Protein AF-A0A7S1Q8U5-F1 (afdb_monomer_lite)

Organism: Neobodo designis (NCBI:txid312471)

Foldseek 3Di:
DDPPDDDDDDFDDPPDPPGDDDDPVVPVVDDDDDDDFPQDLVVLLVLLLVLADPVCNPPNSSVVSVVLNVCQQVVLVPDPLVVQVPDVPRDPVSGRGDHSVNSNVVRVVNNVVD

Radius of gyration: 18.55 Å; chains: 1; bounding box: 48×34×46 Å

pLDDT: mean 82.36, std 16.18, range [46.0, 97.06]

Secondary structure (DSSP, 8-state):
--TT-------PPTT-TTPPPPPHHHHTTS---PPPPB--HHHHHHHHHHHS-TTTIIIIIHHHHHHHHHHHHHHHHTSHHHHHTTSTT--GGG---B-HHHHHHHHHHHHH--

Sequence (114 aa):
AAATFRFMATMNPGGDFGKRELSPALRNRFTELYVRSLTELGEVRQIVEARLAPSLREPVGDAMARALLYIAEAGAVGSSAAAAAKVPGAPKEAQFHVSVRDVVAWVAFMNAVE

InterPro domains:
  IPR027417 P-loop containing nucleoside triphosphate hydrolase [G3DSA:3.40.50.300] (1-47)
  IPR027417 P-loop containing nucleoside triphosphate hydrolase [SSF52540] (4-109)

Structure (mmCIF, N/CA/C/O backbone):
data_AF-A0A7S1Q8U5-F1
#
_entry.id   AF-A0A7S1Q8U5-F1
#
loop_
_atom_site.group_PDB
_atom_site.id
_atom_site.type_symbol
_atom_site.label_atom_id
_atom_site.label_alt_id
_atom_site.label_comp_id
_atom_site.label_asym_id
_atom_site.label_entity_id
_atom_site.label_seq_id
_atom_site.pdbx_PDB_ins_code
_atom_site.Cartn_x
_atom_site.Cartn_y
_atom_site.Cartn_z
_atom_site.occupancy
_atom_site.B_iso_or_equiv
_atom_site.auth_seq_id
_atom_site.auth_comp_id
_atom_site.auth_asym_id
_atom_site.auth_atom_id
_atom_site.pdbx_PDB_model_num
ATOM 1 N N . ALA A 1 1 ? -33.743 -12.427 7.473 1.00 74.00 1 ALA A N 1
ATOM 2 C CA . ALA A 1 1 ? -32.314 -12.045 7.474 1.00 74.00 1 ALA A CA 1
ATOM 3 C C . ALA A 1 1 ? -31.495 -13.229 6.975 1.00 74.00 1 ALA A C 1
ATOM 5 O O . ALA A 1 1 ? -31.808 -14.347 7.364 1.00 74.00 1 ALA A O 1
ATOM 6 N N . ALA A 1 2 ? -30.509 -13.016 6.099 1.00 90.94 2 ALA A N 1
ATOM 7 C CA . ALA A 1 2 ? -29.643 -14.094 5.617 1.00 90.94 2 ALA A CA 1
ATOM 8 C C . ALA A 1 2 ? -28.501 -14.334 6.617 1.00 90.94 2 ALA A C 1
ATOM 10 O O . ALA A 1 2 ? -27.777 -13.398 6.947 1.00 90.94 2 ALA A O 1
ATOM 11 N N . ALA A 1 3 ? -28.335 -15.573 7.088 1.00 91.50 3 ALA A N 1
ATOM 12 C CA . ALA A 1 3 ? -27.354 -15.925 8.125 1.00 91.50 3 ALA A CA 1
ATOM 13 C C . ALA A 1 3 ? -25.889 -15.664 7.716 1.00 91.50 3 ALA A C 1
ATOM 15 O O . ALA A 1 3 ? -25.016 -15.522 8.567 1.00 91.50 3 ALA A O 1
ATOM 16 N N . THR A 1 4 ? -25.620 -15.577 6.414 1.00 95.31 4 THR A N 1
ATOM 17 C CA . THR A 1 4 ? -24.288 -15.362 5.835 1.00 95.31 4 THR A CA 1
ATOM 18 C C . THR A 1 4 ? -24.033 -13.919 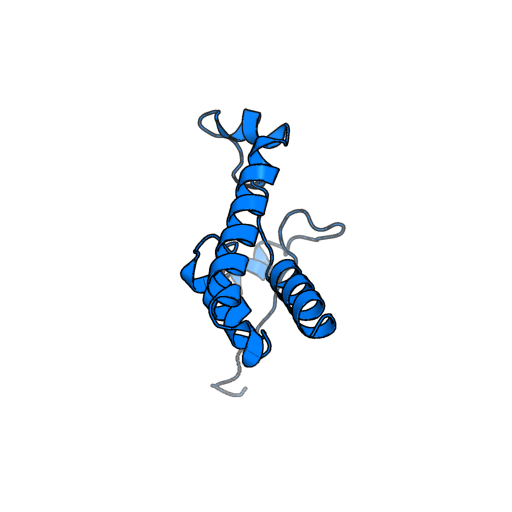5.408 1.00 95.31 4 THR A C 1
ATOM 20 O O . THR A 1 4 ? -22.936 -13.609 4.947 1.00 95.31 4 THR A O 1
ATOM 23 N N . PHE A 1 5 ? -25.011 -13.018 5.552 1.00 94.88 5 PHE A N 1
ATOM 24 C CA . PHE A 1 5 ? -24.817 -11.624 5.172 1.00 94.88 5 PHE A CA 1
ATOM 25 C C . PHE A 1 5 ? -23.811 -10.946 6.107 1.00 94.88 5 PHE A C 1
ATOM 27 O O . PHE A 1 5 ? -23.965 -10.956 7.331 1.00 94.88 5 PHE A O 1
ATOM 34 N N . ARG A 1 6 ? -22.789 -10.322 5.518 1.00 92.75 6 ARG A N 1
ATOM 35 C CA . ARG A 1 6 ? -21.799 -9.498 6.214 1.00 92.75 6 ARG A CA 1
ATOM 36 C C . ARG A 1 6 ? -21.723 -8.144 5.522 1.00 92.75 6 ARG A C 1
ATOM 38 O O . ARG A 1 6 ? -21.612 -8.080 4.302 1.00 92.75 6 ARG A O 1
ATOM 45 N N . PHE A 1 7 ? -21.779 -7.076 6.309 1.00 92.31 7 PHE A N 1
ATOM 46 C CA . PHE A 1 7 ? -21.581 -5.716 5.824 1.00 92.31 7 PHE A CA 1
ATOM 47 C C . PHE A 1 7 ? -20.119 -5.313 6.038 1.00 92.31 7 PHE A C 1
ATOM 49 O O . PHE A 1 7 ? -19.579 -5.506 7.126 1.00 92.31 7 PHE A O 1
ATOM 56 N N . MET A 1 8 ? -19.490 -4.773 4.997 1.00 93.75 8 MET A N 1
ATOM 57 C CA . MET A 1 8 ? -18.111 -4.287 5.018 1.00 93.75 8 MET A CA 1
ATOM 58 C C . MET A 1 8 ? -18.102 -2.809 4.636 1.00 93.75 8 MET A C 1
ATOM 60 O O . MET A 1 8 ? -18.870 -2.386 3.773 1.00 93.75 8 MET A O 1
ATOM 64 N N . ALA A 1 9 ? -17.229 -2.037 5.270 1.00 91.38 9 ALA A N 1
ATOM 65 C CA . ALA A 1 9 ? -17.032 -0.623 4.987 1.00 91.38 9 ALA A CA 1
ATOM 66 C C . ALA A 1 9 ? -15.549 -0.273 5.143 1.00 91.38 9 ALA A C 1
ATOM 68 O O . ALA A 1 9 ? -14.832 -0.927 5.900 1.00 91.38 9 ALA A O 1
ATOM 69 N N . THR A 1 10 ? -15.098 0.763 4.441 1.00 90.62 10 THR A N 1
ATOM 70 C CA . THR A 1 10 ? -13.741 1.306 4.564 1.00 90.62 10 THR A CA 1
ATOM 71 C C . THR A 1 10 ? -13.809 2.747 5.047 1.00 90.62 10 THR A C 1
ATOM 73 O O . THR A 1 10 ? -14.760 3.467 4.746 1.00 90.62 10 THR A O 1
ATOM 76 N N . MET A 1 11 ? -12.788 3.182 5.778 1.00 86.94 11 MET A N 1
ATOM 77 C CA . MET A 1 11 ? -12.602 4.580 6.162 1.00 86.94 11 MET A CA 1
ATOM 78 C C . MET A 1 11 ? -11.413 5.141 5.392 1.00 86.94 11 MET A C 1
ATOM 80 O O . MET A 1 11 ? -10.441 4.421 5.158 1.00 86.94 11 MET A O 1
ATOM 84 N N . ASN A 1 12 ? -11.466 6.423 5.030 1.00 83.81 12 ASN A N 1
ATOM 85 C CA . ASN A 1 12 ? -10.283 7.093 4.501 1.00 83.81 12 ASN A CA 1
ATOM 86 C C . ASN A 1 12 ? -9.154 7.032 5.551 1.00 83.81 12 ASN A C 1
ATOM 88 O O . ASN A 1 12 ? -9.434 7.091 6.757 1.00 83.81 12 ASN A O 1
ATOM 92 N N . PRO A 1 13 ? -7.887 6.894 5.130 1.00 77.00 13 PRO A N 1
ATOM 93 C CA . PRO A 1 13 ? -6.756 6.888 6.050 1.00 77.00 13 PRO A CA 1
ATOM 94 C C . PRO A 1 13 ? -6.665 8.212 6.830 1.00 77.00 13 PRO A C 1
ATOM 96 O O . PRO A 1 13 ? -7.186 9.245 6.407 1.00 77.00 13 PRO A O 1
ATOM 99 N N . GLY A 1 14 ? -6.045 8.175 8.013 1.00 69.25 14 GLY A N 1
ATOM 100 C CA . GLY A 1 14 ? -5.825 9.381 8.821 1.00 69.25 14 GLY A CA 1
ATOM 101 C C . GLY A 1 14 ? -5.008 10.427 8.055 1.00 69.25 14 GLY A C 1
ATOM 102 O O . GLY A 1 14 ? -4.055 10.072 7.371 1.00 69.25 14 GLY A O 1
ATOM 103 N N . GLY A 1 15 ? -5.403 11.700 8.147 1.00 68.50 15 GLY A N 1
ATOM 104 C CA . GLY A 1 15 ? -4.746 12.814 7.447 1.00 68.50 15 GLY A CA 1
ATOM 105 C C . GLY A 1 15 ? -5.344 13.183 6.083 1.00 68.50 15 GLY A C 1
ATOM 106 O O . GLY A 1 15 ? -4.953 14.202 5.520 1.00 68.50 15 GLY A O 1
ATOM 107 N N . ASP A 1 16 ? -6.310 12.415 5.566 1.00 71.69 16 ASP A N 1
ATOM 108 C CA . ASP A 1 16 ? -7.024 12.760 4.331 1.00 71.69 16 ASP A CA 1
ATOM 109 C C . ASP A 1 16 ? -7.995 13.938 4.548 1.00 71.69 16 ASP A C 1
ATOM 111 O O . ASP A 1 16 ? -8.739 13.988 5.539 1.00 71.69 16 ASP A O 1
ATOM 115 N N . PHE A 1 17 ? -7.991 14.911 3.633 1.00 72.50 17 PHE A N 1
ATOM 116 C CA . PHE A 1 17 ? -8.784 16.131 3.783 1.00 72.50 17 PHE A CA 1
ATOM 117 C C . PHE A 1 17 ? -10.282 15.806 3.742 1.00 72.50 17 PHE A C 1
ATOM 119 O O . PHE A 1 17 ? -10.776 15.146 2.832 1.00 72.50 17 PHE A O 1
ATOM 126 N N . GLY A 1 18 ? -11.029 16.293 4.735 1.00 77.81 18 GLY A N 1
ATOM 127 C CA . GLY A 1 18 ? -12.470 16.051 4.827 1.00 77.81 18 GLY A CA 1
ATOM 128 C C . GLY A 1 18 ? -12.854 14.711 5.460 1.00 77.81 18 GLY A C 1
ATOM 129 O O . GLY A 1 18 ? -14.048 14.402 5.520 1.00 77.81 18 GLY A O 1
ATOM 130 N N . LYS A 1 19 ? -11.894 13.940 5.994 1.00 82.25 19 LYS A N 1
ATOM 131 C CA . LYS A 1 19 ? -12.214 12.748 6.784 1.00 82.25 19 LYS A CA 1
ATOM 132 C C . LYS A 1 19 ? -13.043 13.137 8.011 1.00 82.25 19 LYS A C 1
ATOM 134 O O . LYS A 1 19 ? -12.617 13.921 8.857 1.00 82.25 19 LYS A O 1
ATOM 139 N N . ARG A 1 20 ? -14.230 12.541 8.128 1.00 83.62 20 ARG A N 1
ATOM 140 C CA . ARG A 1 20 ? -15.045 12.585 9.344 1.00 83.62 20 ARG A CA 1
ATOM 141 C C . ARG A 1 20 ? -14.908 11.258 10.061 1.00 83.62 20 ARG A C 1
ATOM 143 O O . ARG A 1 20 ? -15.239 10.215 9.501 1.00 83.62 20 ARG A O 1
ATOM 150 N N . GLU A 1 21 ? -14.423 11.305 11.294 1.00 85.06 21 GLU A N 1
ATOM 151 C CA . GLU A 1 21 ? -14.356 10.108 12.120 1.00 85.06 21 GLU A CA 1
ATOM 152 C C . GLU A 1 21 ? -15.766 9.603 12.428 1.00 85.06 21 GLU A C 1
ATOM 154 O O . GLU A 1 21 ? -16.682 10.376 12.730 1.00 85.06 21 GLU A O 1
ATOM 159 N N . LEU A 1 22 ? -15.944 8.285 12.348 1.00 87.25 22 LEU A N 1
ATOM 160 C CA . LEU A 1 22 ? -17.192 7.654 12.752 1.00 87.25 22 LEU A CA 1
ATOM 161 C C . LEU A 1 22 ? -17.411 7.877 14.253 1.00 87.25 22 LEU A C 1
ATOM 163 O O . LEU A 1 22 ? -16.461 7.847 15.046 1.00 87.25 22 LEU A O 1
ATOM 167 N N . SER A 1 23 ? -18.671 8.065 14.655 1.00 91.44 23 SER A N 1
ATOM 168 C CA . SER A 1 23 ? -19.010 8.198 16.071 1.00 91.44 23 SER A CA 1
ATOM 169 C C . SER A 1 23 ? -18.617 6.926 16.837 1.00 91.44 23 SER A C 1
ATOM 171 O O . SER A 1 23 ? -18.713 5.828 16.277 1.00 91.44 23 SER A O 1
ATOM 173 N N . PRO A 1 24 ? -18.230 7.028 18.124 1.00 90.56 24 PRO A N 1
ATOM 174 C CA . PRO A 1 24 ? -17.870 5.853 18.920 1.00 90.56 24 PRO A CA 1
ATOM 175 C C . PRO A 1 24 ? -18.957 4.769 18.906 1.00 90.56 24 PRO A C 1
ATOM 177 O O . PRO A 1 24 ? -18.659 3.586 18.791 1.00 90.56 24 PRO A O 1
ATOM 180 N N . ALA A 1 25 ? -20.232 5.172 18.930 1.00 93.56 25 ALA A N 1
ATOM 181 C CA . ALA A 1 25 ? -21.367 4.254 18.886 1.00 93.56 25 ALA A CA 1
ATOM 182 C C . ALA A 1 25 ? -21.452 3.449 17.580 1.00 93.56 25 ALA A C 1
ATOM 184 O O . ALA A 1 25 ? -21.865 2.291 17.609 1.00 93.56 25 ALA A O 1
ATOM 185 N N . LEU A 1 26 ? -21.089 4.048 16.441 1.00 90.25 26 LEU A N 1
ATOM 186 C CA . LEU A 1 26 ? -21.095 3.346 15.162 1.00 90.25 26 LEU A CA 1
ATOM 187 C C . LEU A 1 26 ? -19.851 2.469 15.014 1.00 90.25 26 LEU A C 1
ATOM 189 O O . LEU A 1 26 ? -19.995 1.316 14.628 1.00 90.25 26 LEU A O 1
ATOM 193 N N . ARG A 1 27 ? -18.665 2.966 15.394 1.00 90.94 27 ARG A N 1
ATOM 194 C CA . ARG A 1 27 ? -17.412 2.188 15.374 1.00 90.94 27 ARG A CA 1
ATOM 195 C C . ARG A 1 27 ? -17.501 0.916 16.207 1.00 90.94 27 ARG A C 1
ATOM 197 O O . ARG A 1 27 ? -17.155 -0.151 15.723 1.00 90.94 27 ARG A O 1
ATOM 204 N N . ASN A 1 28 ? -18.102 1.001 17.393 1.00 93.38 28 ASN A N 1
ATOM 205 C CA . ASN A 1 28 ? -18.287 -0.146 18.286 1.00 93.38 28 ASN A CA 1
ATOM 206 C C . ASN A 1 28 ? -19.226 -1.235 17.725 1.00 93.38 28 ASN A C 1
ATOM 208 O O . ASN A 1 28 ? -19.319 -2.311 18.309 1.00 93.38 28 ASN A O 1
ATOM 212 N N . ARG A 1 29 ? -19.942 -0.977 16.617 1.00 94.62 29 ARG A N 1
ATOM 213 C CA . ARG A 1 29 ? -20.753 -1.985 15.906 1.00 94.62 29 ARG A CA 1
ATOM 214 C C . ARG A 1 29 ? -19.969 -2.733 14.824 1.00 94.62 29 ARG A C 1
ATOM 216 O O . ARG A 1 29 ? -20.503 -3.686 14.260 1.00 94.62 29 ARG A O 1
ATOM 223 N N . PHE A 1 30 ? -18.742 -2.310 14.529 1.00 93.75 30 PHE A N 1
ATOM 224 C CA . PHE A 1 30 ? -17.849 -2.936 13.561 1.00 93.75 30 PHE A CA 1
ATOM 225 C C . PHE A 1 30 ? -16.642 -3.564 14.251 1.00 93.75 30 PHE A C 1
ATOM 227 O O . PHE A 1 30 ? -16.245 -3.179 15.348 1.00 93.75 30 PHE A O 1
ATOM 234 N N . THR A 1 31 ? -16.029 -4.522 13.563 1.00 93.81 31 THR A N 1
ATOM 235 C CA . THR A 1 31 ? -14.655 -4.934 13.843 1.00 93.81 31 THR A CA 1
ATOM 236 C C . THR A 1 31 ? -13.736 -4.105 12.958 1.00 93.81 31 THR A C 1
ATOM 238 O O . THR A 1 31 ? -13.773 -4.238 11.735 1.00 93.81 31 THR A O 1
ATOM 241 N N . GLU A 1 32 ? -12.941 -3.229 13.565 1.00 90.94 32 GLU A N 1
ATOM 242 C CA . GLU A 1 32 ? -11.969 -2.413 12.838 1.00 90.94 32 GLU A CA 1
ATOM 243 C C . GLU A 1 32 ? -10.714 -3.224 12.507 1.00 90.94 32 GLU A C 1
ATOM 245 O O . GLU A 1 32 ? -10.138 -3.888 13.370 1.00 90.94 32 GLU A O 1
ATOM 250 N N . LEU A 1 33 ? -10.282 -3.144 11.249 1.00 91.31 33 LEU A N 1
ATOM 251 C CA . LEU A 1 33 ? -9.034 -3.726 10.769 1.00 91.31 33 LEU A CA 1
ATOM 252 C C . LEU A 1 33 ? -8.152 -2.603 10.229 1.00 91.31 33 LEU A C 1
ATOM 254 O O . LEU A 1 33 ? -8.553 -1.870 9.325 1.00 91.31 33 LEU A O 1
ATOM 258 N N . TYR A 1 34 ? -6.945 -2.484 10.777 1.00 85.69 34 TYR A N 1
ATOM 259 C CA . TYR A 1 34 ? -5.963 -1.492 10.353 1.00 85.69 34 TYR A CA 1
ATOM 260 C C . TYR A 1 34 ? -5.008 -2.115 9.336 1.00 85.69 34 TYR A C 1
ATOM 262 O O . TYR A 1 34 ? -4.372 -3.133 9.611 1.00 85.69 34 TYR A O 1
ATOM 270 N N . VAL A 1 35 ? -4.900 -1.495 8.160 1.00 84.25 35 VAL A N 1
ATOM 271 C CA . VAL A 1 35 ? -3.954 -1.907 7.116 1.00 84.25 35 VAL A CA 1
ATOM 272 C C . VAL A 1 35 ? -2.662 -1.123 7.298 1.00 84.25 35 VAL A C 1
ATOM 274 O O . VAL A 1 35 ? -2.679 0.108 7.310 1.00 84.25 35 VAL A O 1
ATOM 277 N N . ARG A 1 36 ? -1.542 -1.833 7.452 1.00 83.75 36 ARG A N 1
ATOM 278 C CA . ARG A 1 36 ? -0.218 -1.208 7.547 1.00 83.75 36 ARG A CA 1
ATOM 279 C C . ARG A 1 36 ? 0.294 -0.767 6.176 1.00 83.75 36 ARG A C 1
ATOM 281 O O . ARG A 1 36 ? -0.056 -1.358 5.157 1.00 83.75 36 ARG A O 1
ATOM 288 N N . SER A 1 37 ? 1.163 0.238 6.175 1.00 82.88 37 SER A N 1
ATOM 289 C CA . SER A 1 37 ? 1.907 0.669 4.989 1.00 82.88 37 SER A CA 1
ATOM 290 C C . SER A 1 37 ? 2.816 -0.442 4.445 1.00 82.88 37 SER A C 1
ATOM 292 O O . SER A 1 37 ? 3.220 -1.350 5.180 1.00 82.88 37 SER A O 1
ATOM 294 N N . LEU A 1 38 ? 3.166 -0.347 3.158 1.00 86.69 38 LEU A N 1
ATOM 295 C CA . LEU A 1 38 ? 4.125 -1.246 2.518 1.00 86.69 38 LEU A CA 1
ATOM 296 C C . LEU A 1 38 ? 5.546 -0.901 2.977 1.00 86.69 38 LEU A C 1
ATOM 298 O O . LEU A 1 38 ? 6.094 0.131 2.595 1.00 86.69 38 LEU A O 1
ATOM 302 N N . THR A 1 39 ? 6.131 -1.764 3.801 1.00 85.19 39 THR A N 1
ATOM 303 C CA . THR A 1 39 ? 7.514 -1.626 4.294 1.00 85.19 39 THR A CA 1
ATOM 304 C C . THR A 1 39 ? 8.380 -2.830 3.947 1.00 85.19 39 THR A C 1
ATOM 306 O O . THR A 1 39 ? 9.600 -2.731 3.948 1.00 85.19 39 THR A O 1
ATOM 309 N N . GLU A 1 40 ? 7.760 -3.966 3.628 1.00 90.69 40 GLU A N 1
ATOM 310 C CA . GLU A 1 40 ? 8.467 -5.220 3.398 1.00 90.69 40 GLU A CA 1
ATOM 311 C C . GLU A 1 40 ? 8.819 -5.399 1.923 1.00 90.69 40 GLU A C 1
ATOM 313 O O . GLU A 1 40 ? 7.947 -5.373 1.048 1.00 90.69 40 GLU A O 1
ATOM 318 N N . LEU A 1 41 ? 10.100 -5.662 1.648 1.00 93.44 41 LEU A N 1
ATOM 319 C CA . LEU A 1 41 ? 10.606 -5.868 0.288 1.00 93.44 41 LEU A CA 1
ATOM 320 C C . LEU A 1 41 ? 9.853 -6.970 -0.454 1.00 93.44 41 LEU A C 1
ATOM 322 O O . LEU A 1 41 ? 9.507 -6.791 -1.618 1.00 93.44 41 LEU A O 1
ATOM 326 N N . GLY A 1 42 ? 9.576 -8.090 0.217 1.00 94.88 42 GLY A N 1
ATOM 327 C CA . GLY A 1 42 ? 8.863 -9.209 -0.396 1.00 94.88 42 GLY A CA 1
ATOM 328 C C . GLY A 1 42 ? 7.466 -8.824 -0.888 1.00 94.88 42 GLY A C 1
ATOM 329 O O . GLY A 1 42 ? 7.074 -9.237 -1.976 1.00 94.88 42 GLY A O 1
ATOM 330 N N . GLU A 1 43 ? 6.745 -7.990 -0.135 1.00 93.88 43 GLU A N 1
ATOM 331 C CA . GLU A 1 43 ? 5.393 -7.546 -0.498 1.00 93.88 43 GLU A CA 1
ATOM 332 C C . GLU A 1 43 ? 5.418 -6.577 -1.675 1.00 93.88 43 GLU A C 1
ATOM 334 O O . GLU A 1 43 ? 4.662 -6.740 -2.633 1.00 93.88 43 GLU A O 1
ATOM 339 N N . VAL A 1 44 ? 6.318 -5.589 -1.635 1.00 95.12 44 VAL A N 1
ATOM 340 C CA . VAL A 1 44 ? 6.476 -4.630 -2.736 1.00 95.12 44 VAL A CA 1
ATOM 341 C C . VAL A 1 44 ? 6.886 -5.362 -4.009 1.00 95.12 44 VAL A C 1
ATOM 343 O O . VAL A 1 44 ? 6.276 -5.150 -5.056 1.00 95.12 44 VAL A O 1
ATOM 346 N N . ARG A 1 45 ? 7.861 -6.273 -3.916 1.00 96.25 45 ARG A N 1
ATOM 347 C CA . ARG A 1 45 ? 8.323 -7.076 -5.050 1.00 96.25 45 ARG A CA 1
ATOM 348 C C . ARG A 1 45 ? 7.205 -7.919 -5.644 1.00 96.25 45 ARG A C 1
ATOM 350 O O . ARG A 1 45 ? 7.026 -7.903 -6.857 1.00 96.25 45 ARG A O 1
ATOM 357 N N . GLN A 1 46 ? 6.403 -8.575 -4.809 1.00 95.69 46 GLN A N 1
ATOM 358 C CA . GLN A 1 46 ? 5.269 -9.365 -5.280 1.00 95.69 46 GLN A CA 1
ATOM 359 C C . GLN A 1 46 ? 4.261 -8.513 -6.069 1.00 95.69 46 GLN A C 1
ATOM 361 O O . GLN A 1 46 ? 3.753 -8.956 -7.098 1.00 95.69 46 GLN A O 1
ATOM 366 N N . ILE A 1 47 ? 3.981 -7.284 -5.620 1.00 95.75 47 ILE A N 1
ATOM 367 C CA . ILE A 1 47 ? 3.088 -6.358 -6.335 1.00 95.75 47 ILE A CA 1
ATOM 368 C C . ILE A 1 47 ? 3.715 -5.910 -7.662 1.00 95.75 47 ILE A C 1
ATOM 370 O O . ILE A 1 47 ? 3.015 -5.879 -8.677 1.00 95.75 47 ILE A O 1
ATOM 374 N N . VAL A 1 48 ? 5.012 -5.582 -7.657 1.00 97.06 48 VAL A N 1
ATOM 375 C CA . VAL A 1 48 ? 5.762 -5.182 -8.856 1.00 97.06 48 VAL A CA 1
ATOM 376 C C . VAL A 1 48 ? 5.732 -6.298 -9.897 1.00 97.06 48 VAL A C 1
ATOM 378 O O . VAL A 1 48 ? 5.199 -6.099 -10.984 1.00 97.06 48 VAL A O 1
ATOM 381 N N . GLU A 1 49 ? 6.221 -7.491 -9.566 1.00 96.00 49 GLU A N 1
ATOM 382 C CA . GLU A 1 49 ? 6.346 -8.616 -10.503 1.00 96.00 49 GLU A CA 1
ATOM 383 C C . GLU A 1 49 ? 4.996 -9.095 -11.047 1.00 96.00 49 GLU A C 1
ATOM 385 O O . GLU A 1 49 ? 4.895 -9.484 -12.213 1.00 96.00 49 GLU A O 1
ATOM 390 N N . ALA A 1 50 ? 3.934 -9.016 -10.237 1.00 96.12 50 ALA A N 1
ATOM 391 C CA . ALA A 1 50 ? 2.584 -9.370 -10.667 1.00 96.12 50 ALA A CA 1
ATOM 392 C C . ALA A 1 50 ? 2.024 -8.435 -11.753 1.00 96.12 50 ALA A C 1
ATOM 394 O O . ALA A 1 50 ? 1.083 -8.808 -12.457 1.00 96.12 50 ALA A O 1
ATOM 395 N N . ARG A 1 51 ? 2.554 -7.213 -11.875 1.00 95.94 51 ARG A N 1
ATOM 396 C CA . ARG A 1 51 ? 2.049 -6.172 -12.785 1.00 95.94 51 ARG A CA 1
ATOM 397 C C . ARG A 1 51 ? 3.046 -5.784 -13.876 1.00 95.94 51 ARG A C 1
ATOM 399 O O . ARG A 1 51 ? 2.627 -5.239 -14.895 1.00 95.94 51 ARG A O 1
ATOM 406 N N . LEU A 1 52 ? 4.330 -6.047 -13.668 1.00 96.38 52 LEU A N 1
ATOM 407 C CA . LEU A 1 52 ? 5.389 -5.758 -14.625 1.00 96.38 52 LEU A CA 1
ATOM 408 C C . LEU A 1 52 ? 5.307 -6.718 -15.823 1.00 96.38 52 LEU A C 1
ATOM 410 O O . LEU A 1 52 ? 4.940 -7.896 -15.673 1.00 96.38 52 LEU A O 1
ATOM 414 N N . ALA A 1 53 ? 5.637 -6.210 -17.009 1.00 95.94 53 ALA A N 1
ATOM 415 C CA . ALA A 1 53 ? 5.688 -6.994 -18.233 1.00 95.94 53 ALA A CA 1
ATOM 416 C C . ALA A 1 53 ? 6.642 -8.195 -18.077 1.00 95.94 53 ALA A C 1
ATOM 418 O O . ALA A 1 53 ? 7.685 -8.062 -17.431 1.00 95.94 53 ALA A O 1
ATOM 419 N N . PRO A 1 54 ? 6.318 -9.381 -18.636 1.00 95.12 54 PRO A N 1
ATOM 420 C CA . PRO A 1 54 ? 7.122 -10.589 -18.436 1.00 95.12 54 PRO A CA 1
ATOM 421 C C . PRO A 1 54 ? 8.600 -10.430 -18.813 1.00 95.12 54 PRO A C 1
ATOM 423 O O . PRO A 1 54 ? 9.454 -10.989 -18.132 1.00 95.12 54 PRO A O 1
ATOM 426 N N . SER A 1 55 ? 8.881 -9.648 -19.857 1.00 94.00 55 SER A N 1
ATOM 427 C CA . SER A 1 55 ? 10.219 -9.300 -20.353 1.00 94.00 55 SER A CA 1
ATOM 428 C C . SER A 1 55 ? 11.059 -8.512 -19.341 1.00 94.00 55 SER A C 1
ATOM 430 O O . SER A 1 55 ? 12.283 -8.594 -19.370 1.00 94.00 55 SER A O 1
ATOM 432 N N . LEU A 1 56 ? 10.411 -7.780 -18.432 1.00 93.44 56 LEU A N 1
ATOM 433 C CA . LEU A 1 56 ? 11.053 -6.909 -17.451 1.00 93.44 56 LEU A CA 1
ATOM 434 C C . LEU A 1 56 ? 11.136 -7.535 -16.051 1.00 93.44 56 LEU A C 1
ATOM 436 O O . LEU A 1 56 ? 11.869 -7.032 -15.211 1.00 93.44 56 LEU A O 1
ATOM 440 N N . ARG A 1 57 ? 10.417 -8.623 -15.748 1.00 93.12 57 ARG A N 1
ATOM 441 C CA . ARG A 1 57 ? 10.346 -9.170 -14.372 1.00 93.12 57 ARG A CA 1
ATOM 442 C C . ARG A 1 57 ? 11.708 -9.462 -13.758 1.00 93.12 57 ARG A C 1
ATOM 444 O O . ARG A 1 57 ? 11.939 -9.083 -12.616 1.00 93.12 57 ARG A O 1
ATOM 451 N N . GLU A 1 58 ? 12.611 -10.053 -14.529 1.00 88.81 58 GLU A N 1
ATOM 452 C CA . GLU A 1 58 ? 13.959 -10.379 -14.075 1.00 88.81 58 GLU A CA 1
ATOM 453 C C . GLU A 1 58 ? 15.004 -9.698 -14.967 1.00 88.81 58 GLU A C 1
ATOM 455 O O . GLU A 1 58 ? 14.951 -9.870 -16.186 1.00 88.81 58 GLU A O 1
ATOM 460 N N . PRO A 1 59 ? 15.965 -8.938 -14.407 1.00 84.69 59 PRO A N 1
ATOM 461 C CA . PRO A 1 59 ? 16.166 -8.628 -12.982 1.00 84.69 59 PRO A CA 1
ATOM 462 C C . PRO A 1 59 ? 15.433 -7.355 -12.498 1.00 84.69 59 PRO A C 1
ATOM 464 O O . PRO A 1 59 ? 15.655 -6.904 -11.372 1.00 84.69 59 PRO A O 1
ATOM 467 N N . VAL A 1 60 ? 14.621 -6.704 -13.344 1.00 93.81 60 VAL A N 1
ATOM 468 C CA . VAL A 1 60 ? 14.132 -5.337 -13.064 1.00 93.81 60 VAL A CA 1
ATOM 469 C C . VAL A 1 60 ? 13.115 -5.306 -11.921 1.00 93.81 60 VAL A C 1
ATOM 471 O O . VAL A 1 60 ? 13.097 -4.333 -11.171 1.00 93.81 60 VAL A O 1
ATOM 474 N N . GLY A 1 61 ? 12.319 -6.360 -11.726 1.00 94.81 61 GLY A N 1
ATOM 475 C CA . GLY A 1 61 ? 11.310 -6.432 -10.665 1.00 94.81 61 GLY A CA 1
ATOM 476 C C . GLY A 1 61 ? 11.890 -6.273 -9.255 1.00 94.81 61 GLY A C 1
ATOM 477 O O . GLY A 1 61 ? 11.449 -5.400 -8.501 1.00 94.81 61 GLY A O 1
ATOM 478 N N . ASP A 1 62 ? 12.919 -7.055 -8.909 1.00 95.25 62 ASP A N 1
ATOM 479 C CA . ASP A 1 62 ? 13.589 -6.976 -7.598 1.00 95.25 62 ASP A CA 1
ATOM 480 C C . ASP A 1 62 ? 14.306 -5.629 -7.414 1.00 95.25 62 ASP A C 1
ATOM 482 O O . ASP A 1 62 ? 14.169 -4.983 -6.371 1.00 95.25 62 ASP A O 1
ATOM 486 N N . ALA A 1 63 ? 15.008 -5.155 -8.451 1.00 95.62 63 ALA A N 1
ATOM 487 C CA . ALA A 1 63 ? 15.700 -3.867 -8.422 1.00 95.62 63 ALA A CA 1
ATOM 488 C C . ALA A 1 63 ? 14.728 -2.697 -8.196 1.00 95.62 63 ALA A C 1
ATOM 490 O O . ALA A 1 63 ? 14.980 -1.819 -7.368 1.00 95.62 63 ALA A O 1
ATOM 491 N N . MET A 1 64 ? 13.588 -2.713 -8.884 1.00 95.19 64 MET A N 1
ATOM 492 C CA . MET A 1 64 ? 12.543 -1.706 -8.755 1.00 95.19 64 MET A CA 1
ATOM 493 C C . MET A 1 64 ? 11.915 -1.713 -7.357 1.00 95.19 64 MET A C 1
ATOM 495 O O . MET A 1 64 ? 11.735 -0.651 -6.762 1.00 95.19 64 MET A O 1
ATOM 499 N N . ALA A 1 65 ? 11.624 -2.888 -6.795 1.00 95.06 65 ALA A N 1
ATOM 500 C CA . ALA A 1 65 ? 11.072 -2.995 -5.446 1.00 95.06 65 ALA A CA 1
ATOM 501 C C . ALA A 1 65 ? 12.023 -2.420 -4.381 1.00 95.06 65 ALA A C 1
ATOM 503 O O . ALA A 1 65 ? 11.592 -1.666 -3.504 1.00 95.06 65 ALA A O 1
ATOM 504 N N . ARG A 1 66 ? 13.327 -2.710 -4.491 1.00 94.56 66 ARG A N 1
ATOM 505 C CA . ARG A 1 66 ? 14.358 -2.125 -3.617 1.00 94.56 66 ARG A CA 1
ATOM 506 C C . ARG A 1 66 ? 14.451 -0.616 -3.776 1.00 94.56 66 ARG A C 1
ATOM 508 O O . ARG A 1 66 ? 14.531 0.089 -2.775 1.00 94.56 66 ARG A O 1
ATOM 515 N N . ALA A 1 67 ? 14.425 -0.124 -5.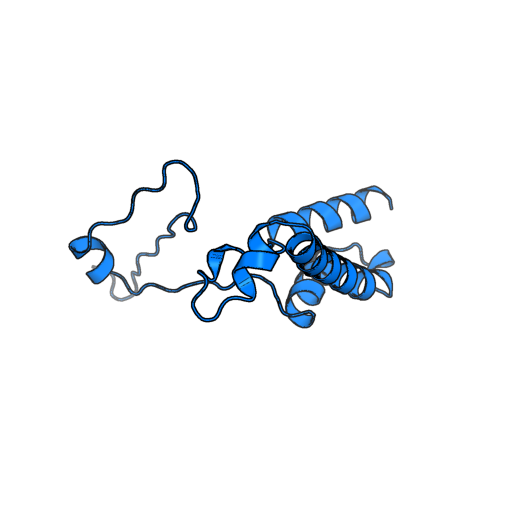014 1.00 92.88 67 ALA A N 1
ATOM 516 C CA . ALA A 1 67 ? 14.498 1.304 -5.294 1.00 92.88 67 ALA A CA 1
ATOM 517 C C . ALA A 1 67 ? 13.309 2.064 -4.686 1.00 92.88 67 ALA A C 1
ATOM 519 O O . ALA A 1 67 ? 13.506 3.100 -4.059 1.00 92.88 67 ALA A O 1
ATOM 520 N N . LEU A 1 68 ? 12.090 1.532 -4.807 1.00 92.06 68 LEU A N 1
ATOM 521 C CA . LEU A 1 68 ? 10.885 2.149 -4.247 1.00 92.06 68 LEU A CA 1
ATOM 522 C C . LEU A 1 68 ? 10.930 2.247 -2.717 1.00 92.06 68 LEU A C 1
ATOM 524 O O . LEU A 1 68 ? 10.587 3.291 -2.163 1.00 92.06 68 LEU A O 1
ATOM 528 N N . LEU A 1 69 ? 11.388 1.193 -2.036 1.00 90.44 69 LEU A N 1
ATOM 529 C CA . LEU A 1 69 ? 11.562 1.224 -0.582 1.00 90.44 69 LEU A CA 1
ATOM 530 C C . LEU A 1 69 ? 12.687 2.169 -0.161 1.00 90.44 69 LEU A C 1
ATOM 532 O O . LEU A 1 69 ? 12.498 2.965 0.754 1.00 90.44 69 LEU A O 1
ATOM 536 N N . TYR A 1 70 ? 13.814 2.153 -0.872 1.00 88.38 70 TYR A N 1
ATOM 537 C CA . TYR A 1 70 ? 14.919 3.071 -0.607 1.00 88.38 70 TYR A CA 1
ATOM 538 C C . TYR A 1 70 ? 14.498 4.536 -0.760 1.00 88.38 70 TYR A C 1
ATOM 540 O O . TYR A 1 70 ? 14.816 5.359 0.093 1.00 88.38 70 TYR A O 1
ATOM 548 N N . ILE A 1 71 ? 13.749 4.875 -1.815 1.00 84.50 71 ILE A N 1
ATOM 549 C CA . ILE A 1 71 ? 13.214 6.229 -2.014 1.00 84.50 71 ILE A CA 1
ATOM 550 C C . ILE A 1 71 ? 12.255 6.593 -0.883 1.00 84.50 71 ILE A C 1
ATOM 552 O O . ILE A 1 71 ? 12.294 7.725 -0.402 1.00 84.50 71 ILE A O 1
ATOM 556 N N . ALA A 1 72 ? 11.422 5.651 -0.432 1.00 83.31 72 ALA A N 1
ATOM 557 C CA . ALA A 1 72 ? 10.513 5.912 0.672 1.00 83.31 72 ALA A CA 1
ATOM 558 C C . ALA A 1 72 ? 11.266 6.221 1.980 1.00 83.31 72 ALA A C 1
ATOM 560 O O . ALA A 1 72 ? 10.951 7.187 2.676 1.00 83.31 72 ALA A O 1
ATOM 561 N N . GLU A 1 73 ? 12.316 5.456 2.272 1.00 79.19 73 GLU A N 1
ATOM 562 C CA . GLU A 1 73 ? 13.183 5.677 3.429 1.00 79.19 73 GLU A CA 1
ATOM 563 C C . GLU A 1 73 ? 13.991 6.979 3.312 1.00 79.19 73 GLU A C 1
ATOM 565 O O . GLU A 1 73 ? 14.021 7.781 4.245 1.00 79.19 73 GLU A O 1
ATOM 570 N N . ALA A 1 74 ? 14.615 7.240 2.163 1.00 74.62 74 ALA A N 1
ATOM 571 C CA . ALA A 1 74 ? 15.425 8.435 1.930 1.00 74.62 74 ALA A CA 1
ATOM 572 C C . ALA A 1 74 ? 14.579 9.721 1.921 1.00 74.62 74 ALA A C 1
ATOM 574 O O . ALA A 1 74 ? 14.996 10.745 2.469 1.00 74.62 74 ALA A O 1
ATOM 575 N N . GLY A 1 75 ? 13.370 9.662 1.354 1.00 66.44 75 GLY A N 1
ATOM 576 C CA . GLY A 1 75 ? 12.384 10.742 1.399 1.00 66.44 75 GLY A CA 1
ATOM 577 C C . GLY A 1 75 ? 11.948 11.073 2.825 1.00 66.44 75 GLY A C 1
ATOM 578 O O . GLY A 1 75 ? 11.734 12.244 3.144 1.00 66.44 75 GLY A O 1
ATOM 579 N N . ALA A 1 76 ? 11.914 10.077 3.719 1.00 59.47 76 ALA A N 1
ATOM 580 C CA . ALA A 1 76 ? 11.736 10.332 5.140 1.00 59.47 76 ALA A CA 1
ATOM 581 C C . ALA A 1 76 ? 12.929 11.130 5.694 1.00 59.47 76 ALA A C 1
ATOM 583 O O . ALA A 1 76 ? 12.707 12.188 6.276 1.00 59.47 76 ALA A O 1
ATOM 584 N N . VAL A 1 77 ? 14.177 10.711 5.445 1.00 54.88 77 VAL A N 1
ATOM 585 C CA . VAL A 1 77 ? 15.403 11.351 5.981 1.00 54.88 77 VAL A CA 1
ATOM 586 C C . VAL A 1 77 ? 15.545 12.836 5.604 1.00 54.88 77 VAL A C 1
ATOM 588 O O . VAL A 1 77 ? 16.049 13.617 6.410 1.00 54.88 77 VAL A O 1
ATOM 591 N N . GLY A 1 78 ? 15.087 13.244 4.416 1.00 51.38 78 GLY A N 1
ATOM 592 C CA . GLY A 1 78 ? 15.131 14.639 3.950 1.00 51.38 78 GLY A CA 1
ATOM 593 C C . GLY A 1 78 ? 14.015 15.547 4.485 1.00 51.38 78 GLY A C 1
ATOM 594 O O . GLY A 1 78 ? 14.064 16.761 4.285 1.00 51.38 78 GLY A O 1
ATOM 595 N N . SER A 1 79 ? 13.007 14.987 5.157 1.00 54.62 79 SER A N 1
ATOM 596 C CA . SER A 1 79 ? 11.879 15.743 5.705 1.00 54.62 79 SER A CA 1
ATOM 597 C C . SER A 1 79 ? 12.146 16.165 7.157 1.00 54.62 79 SER A C 1
ATOM 599 O O . SER A 1 79 ? 12.711 15.407 7.948 1.00 54.62 79 SER A O 1
ATOM 601 N N . SER A 1 80 ? 11.700 17.364 7.558 1.00 52.25 80 SER A N 1
ATOM 602 C CA . SER A 1 80 ? 11.7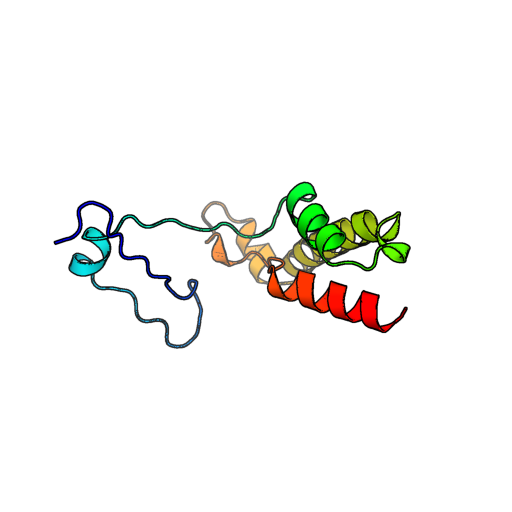84 17.835 8.958 1.00 52.25 80 SER A CA 1
ATOM 603 C C . SER A 1 80 ? 11.092 16.884 9.953 1.00 52.25 80 SER A C 1
ATOM 605 O O . SER A 1 80 ? 11.399 16.885 11.145 1.00 52.25 80 SER A O 1
ATOM 607 N N . ALA A 1 81 ? 10.211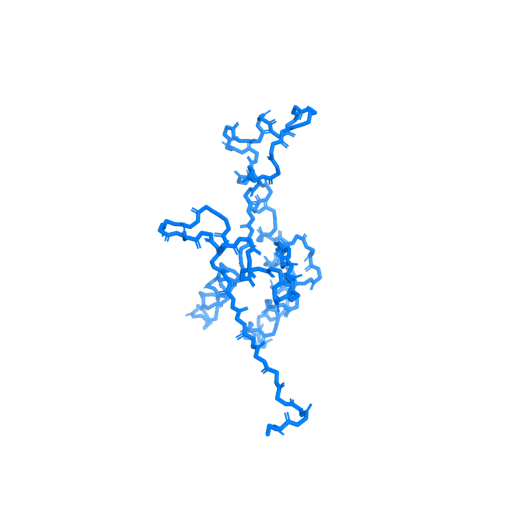 16.020 9.446 1.00 50.50 81 ALA A N 1
ATOM 608 C CA . ALA A 1 81 ? 9.530 14.951 10.156 1.00 50.50 81 ALA A CA 1
ATOM 609 C C . ALA A 1 81 ? 10.470 13.802 10.599 1.00 50.50 81 ALA A C 1
ATOM 611 O O . ALA A 1 81 ? 10.273 13.246 11.680 1.00 50.50 81 ALA A O 1
ATOM 612 N N . ALA A 1 82 ? 11.552 13.493 9.867 1.00 50.31 82 ALA A N 1
ATOM 613 C CA . ALA A 1 82 ? 12.529 12.476 10.293 1.00 50.31 82 ALA A CA 1
ATOM 614 C C . ALA A 1 82 ? 13.438 12.923 11.443 1.00 50.31 82 ALA A C 1
ATOM 616 O O . ALA A 1 82 ? 13.898 12.088 12.225 1.00 50.31 82 ALA A O 1
ATOM 617 N N . ALA A 1 83 ? 13.673 14.229 11.589 1.00 51.00 83 ALA A N 1
ATOM 618 C CA . ALA A 1 83 ? 14.338 14.765 12.775 1.00 51.00 83 ALA A CA 1
ATOM 619 C C . ALA A 1 83 ? 13.450 14.610 14.024 1.00 51.00 83 ALA A C 1
ATOM 621 O O . ALA A 1 83 ? 13.952 14.269 15.095 1.00 51.00 83 ALA A O 1
ATOM 622 N N . ALA A 1 84 ? 12.130 14.779 13.874 1.00 49.50 84 ALA A N 1
ATOM 623 C CA . ALA A 1 84 ? 11.160 14.566 14.947 1.00 49.50 84 ALA A CA 1
ATOM 624 C C . ALA A 1 84 ? 11.001 13.078 15.312 1.00 49.50 84 ALA A C 1
ATOM 626 O O . ALA A 1 84 ? 10.889 12.755 16.490 1.00 49.50 84 ALA A O 1
ATOM 627 N N . ALA A 1 85 ? 11.075 12.160 14.340 1.00 50.03 85 ALA A N 1
ATOM 628 C CA . ALA A 1 85 ? 10.937 10.714 14.557 1.00 50.03 85 AL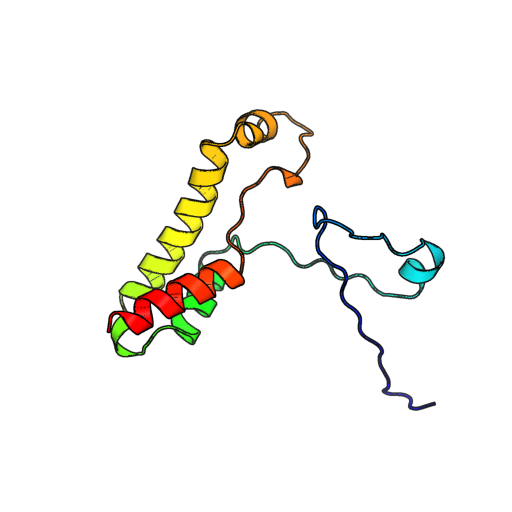A A CA 1
ATOM 629 C C . ALA A 1 85 ? 12.059 10.072 15.407 1.00 50.03 85 ALA A C 1
ATOM 631 O O . ALA A 1 85 ? 11.884 8.965 15.913 1.00 50.03 85 ALA A O 1
ATOM 632 N N . LYS A 1 86 ? 13.201 10.754 15.597 1.00 48.88 86 LYS A N 1
ATOM 633 C CA . LYS A 1 86 ? 14.287 10.310 16.497 1.00 48.88 86 LYS A CA 1
ATOM 634 C C . LYS A 1 86 ? 14.048 10.652 17.975 1.00 48.88 86 LYS A C 1
ATOM 636 O O . LYS A 1 86 ? 14.842 10.241 18.820 1.00 48.88 86 LYS A O 1
ATOM 641 N N . VAL A 1 87 ? 12.979 11.382 18.306 1.00 49.88 87 VAL A N 1
ATOM 642 C CA . VAL A 1 87 ? 12.601 11.691 19.692 1.00 49.88 87 VAL A CA 1
ATOM 643 C C . VAL A 1 87 ? 11.768 10.532 20.263 1.00 49.88 87 VAL A C 1
ATOM 645 O O . VAL A 1 87 ? 10.761 10.156 19.655 1.00 49.88 87 VAL A O 1
ATOM 648 N N . PRO A 1 88 ? 12.128 9.958 21.428 1.00 46.00 88 PRO A N 1
ATOM 649 C CA . PRO A 1 88 ? 11.303 8.947 22.084 1.00 46.00 88 PRO A CA 1
ATOM 650 C C . PRO A 1 88 ? 9.889 9.493 22.348 1.00 46.00 88 PRO A C 1
ATOM 652 O O . PRO A 1 88 ? 9.730 10.459 23.089 1.00 46.00 88 PRO A O 1
ATOM 655 N N . GLY A 1 89 ? 8.868 8.892 21.725 1.00 51.25 89 GLY A N 1
ATOM 656 C CA . GLY A 1 89 ? 7.465 9.326 21.838 1.00 51.25 89 GLY A CA 1
ATOM 657 C C . GLY A 1 89 ? 6.927 10.162 20.669 1.00 51.25 89 GLY A C 1
ATOM 658 O O . GLY A 1 89 ? 5.793 10.630 20.744 1.00 51.25 89 GLY A O 1
ATOM 659 N N . ALA A 1 90 ? 7.694 10.342 19.590 1.00 49.81 90 ALA A N 1
ATOM 660 C CA . ALA A 1 90 ? 7.207 11.016 18.388 1.00 49.81 90 ALA A CA 1
ATOM 661 C C . ALA A 1 90 ? 6.033 10.262 17.719 1.00 49.81 90 ALA A C 1
ATOM 663 O O . ALA A 1 90 ? 6.032 9.024 17.692 1.00 49.81 90 ALA A O 1
ATOM 664 N N . PRO A 1 91 ? 5.038 10.978 17.157 1.00 48.22 91 PRO A N 1
ATOM 665 C CA . PRO A 1 91 ? 3.928 10.352 16.448 1.00 48.22 91 PRO A CA 1
ATOM 666 C C . PRO A 1 91 ? 4.445 9.577 15.229 1.00 48.22 91 PRO A C 1
ATOM 668 O O . PRO A 1 91 ? 5.195 10.105 14.407 1.00 48.22 91 PRO A O 1
ATOM 671 N N . LYS A 1 92 ? 4.017 8.313 15.093 1.00 47.38 92 LYS A N 1
ATOM 672 C CA . LYS A 1 92 ? 4.391 7.401 13.988 1.00 47.38 92 LYS A CA 1
ATOM 673 C C . LYS A 1 92 ? 3.942 7.879 12.594 1.00 47.38 92 LYS A C 1
ATOM 675 O O . LYS A 1 92 ? 4.263 7.247 11.599 1.00 47.38 92 LYS A O 1
ATOM 680 N N . GLU A 1 93 ? 3.205 8.981 12.522 1.00 51.38 93 GLU A N 1
ATOM 681 C CA . GLU A 1 93 ? 2.569 9.537 11.319 1.00 51.38 93 GLU A CA 1
ATOM 682 C C . GLU A 1 93 ? 3.533 10.363 10.444 1.00 51.38 93 GLU A C 1
ATOM 684 O O . GLU A 1 93 ? 3.176 10.794 9.354 1.00 51.38 93 GLU A O 1
ATOM 689 N N . ALA A 1 94 ? 4.770 10.562 10.906 1.00 49.34 94 ALA A N 1
ATOM 690 C CA . ALA A 1 94 ? 5.820 11.333 10.240 1.00 49.34 94 ALA A CA 1
ATOM 691 C C . ALA A 1 94 ? 6.675 10.524 9.239 1.00 49.34 94 ALA A C 1
ATOM 693 O O . ALA A 1 94 ? 7.678 11.033 8.735 1.00 49.34 94 ALA A O 1
ATOM 694 N N . GLN A 1 95 ? 6.331 9.262 8.973 1.00 55.97 95 GLN A N 1
ATOM 695 C CA . GLN A 1 95 ? 7.127 8.391 8.115 1.00 55.97 95 GLN A CA 1
ATOM 696 C C . GLN A 1 95 ? 6.591 8.444 6.676 1.00 55.97 95 GLN A C 1
ATOM 698 O O . GLN A 1 95 ? 5.423 8.165 6.416 1.00 55.97 95 GLN A O 1
ATOM 703 N N . PHE A 1 96 ? 7.437 8.847 5.726 1.00 66.38 96 PHE A N 1
ATOM 704 C CA . PHE A 1 96 ? 7.100 8.778 4.306 1.00 66.38 96 PHE A CA 1
ATOM 705 C C . PHE A 1 96 ? 7.015 7.299 3.901 1.00 66.38 96 PHE A C 1
ATOM 707 O O . PHE A 1 96 ? 7.929 6.520 4.172 1.00 66.38 96 PHE A O 1
ATOM 714 N N . HIS A 1 97 ? 5.905 6.897 3.285 1.00 73.75 97 HIS A N 1
ATOM 715 C CA . HIS A 1 97 ? 5.649 5.509 2.908 1.00 73.75 97 HIS A CA 1
ATOM 716 C C . HIS A 1 97 ? 5.366 5.405 1.415 1.00 73.75 97 HIS A C 1
ATOM 718 O O . HIS A 1 97 ? 4.649 6.237 0.861 1.00 73.75 97 HIS A O 1
ATOM 724 N N . VAL A 1 98 ? 5.859 4.338 0.784 1.00 85.00 98 VAL A N 1
ATOM 725 C CA . VAL A 1 98 ? 5.413 3.972 -0.560 1.00 85.00 98 VAL A CA 1
ATOM 726 C C . VAL A 1 98 ? 3.997 3.401 -0.476 1.00 85.00 98 VAL A C 1
ATOM 728 O O . VAL A 1 98 ? 3.730 2.457 0.273 1.00 85.00 98 VAL A O 1
ATOM 731 N N . SER A 1 99 ? 3.059 3.979 -1.224 1.00 87.88 99 SER A N 1
ATOM 732 C CA . SER A 1 99 ? 1.708 3.431 -1.332 1.00 87.88 99 SER A CA 1
ATOM 733 C C . SER A 1 99 ? 1.621 2.415 -2.471 1.00 87.88 99 SER A C 1
ATOM 735 O O . SER A 1 99 ? 2.386 2.459 -3.433 1.00 87.88 99 SER A O 1
ATOM 737 N N . VAL A 1 100 ? 0.622 1.526 -2.425 1.00 90.38 100 VAL A N 1
ATOM 738 C CA . VAL A 1 100 ? 0.313 0.619 -3.552 1.00 90.38 100 VAL A CA 1
ATOM 739 C C . VAL A 1 100 ? 0.085 1.410 -4.847 1.00 90.38 100 VAL A C 1
ATOM 741 O O . VAL A 1 100 ? 0.451 0.951 -5.926 1.00 90.38 100 VAL A O 1
ATOM 744 N N . ARG A 1 101 ? -0.508 2.607 -4.748 1.00 90.31 101 ARG A N 1
ATOM 745 C CA . ARG A 1 101 ? -0.758 3.477 -5.902 1.00 90.31 101 ARG A CA 1
ATOM 746 C C . ARG A 1 101 ? 0.549 3.905 -6.562 1.00 90.31 101 ARG A C 1
ATOM 748 O O . ARG A 1 101 ? 0.627 3.852 -7.785 1.00 90.31 101 ARG A O 1
ATOM 755 N N . ASP A 1 102 ? 1.554 4.265 -5.769 1.00 90.38 102 ASP A N 1
ATOM 756 C CA . ASP A 1 102 ? 2.867 4.665 -6.280 1.00 90.38 102 ASP A CA 1
ATOM 757 C C . ASP A 1 102 ? 3.549 3.492 -6.985 1.00 90.38 102 ASP A C 1
ATOM 759 O O . ASP A 1 102 ? 4.002 3.641 -8.117 1.00 90.38 102 ASP A O 1
ATOM 763 N N . VAL A 1 103 ? 3.543 2.302 -6.366 1.00 94.69 103 VAL A N 1
ATOM 764 C CA . VAL A 1 103 ? 4.092 1.079 -6.979 1.00 94.69 103 VAL A CA 1
ATOM 765 C C . VAL A 1 103 ? 3.444 0.823 -8.342 1.00 94.69 103 VAL A C 1
ATOM 767 O O . VAL A 1 103 ? 4.139 0.646 -9.338 1.00 94.69 103 VAL A O 1
ATOM 770 N N . VAL A 1 104 ? 2.109 0.841 -8.407 1.00 95.50 104 VAL A N 1
ATOM 771 C CA . VAL A 1 104 ? 1.365 0.584 -9.649 1.00 95.50 104 VAL A CA 1
ATOM 772 C C . VAL A 1 104 ? 1.638 1.654 -10.707 1.00 95.50 104 VAL A C 1
ATOM 774 O O . VAL A 1 104 ? 1.770 1.312 -11.880 1.00 95.50 104 VAL A O 1
ATOM 777 N N . ALA A 1 105 ? 1.749 2.926 -10.318 1.00 95.62 105 ALA A N 1
ATOM 778 C CA . ALA A 1 105 ? 2.061 4.012 -11.243 1.00 95.62 105 ALA A CA 1
ATOM 779 C C . ALA A 1 105 ? 3.455 3.845 -11.864 1.00 95.62 105 ALA A C 1
ATOM 781 O O . ALA A 1 105 ? 3.600 3.951 -13.082 1.00 95.62 105 ALA A O 1
ATOM 782 N N . TRP A 1 106 ? 4.462 3.510 -11.055 1.00 95.31 106 TRP A N 1
ATOM 783 C CA . TRP A 1 106 ? 5.804 3.232 -11.562 1.00 95.31 106 TRP A CA 1
ATOM 784 C C . TRP A 1 106 ? 5.841 1.996 -12.456 1.00 95.31 106 TRP A C 1
ATOM 786 O O . TRP A 1 106 ? 6.509 2.015 -13.484 1.00 95.31 106 TRP A O 1
ATOM 796 N N . VAL A 1 107 ? 5.096 0.940 -12.120 1.00 96.56 107 VAL A N 1
ATOM 797 C CA . VAL A 1 107 ? 5.030 -0.252 -12.978 1.00 96.56 107 VAL A CA 1
ATOM 798 C C . VAL A 1 107 ? 4.391 0.095 -14.321 1.00 96.56 107 VAL A C 1
ATOM 800 O O . VAL A 1 107 ? 4.886 -0.325 -15.361 1.00 96.56 107 VAL A O 1
ATOM 803 N N . ALA A 1 108 ? 3.318 0.890 -14.313 1.00 97.00 108 ALA A N 1
ATOM 804 C CA . ALA A 1 108 ? 2.677 1.349 -15.539 1.00 97.00 108 ALA A CA 1
ATOM 805 C C . ALA A 1 108 ? 3.637 2.172 -16.410 1.00 97.00 108 ALA A C 1
ATOM 807 O O . ALA A 1 108 ? 3.659 1.984 -17.622 1.00 97.00 108 ALA A O 1
ATOM 808 N N . PHE A 1 109 ? 4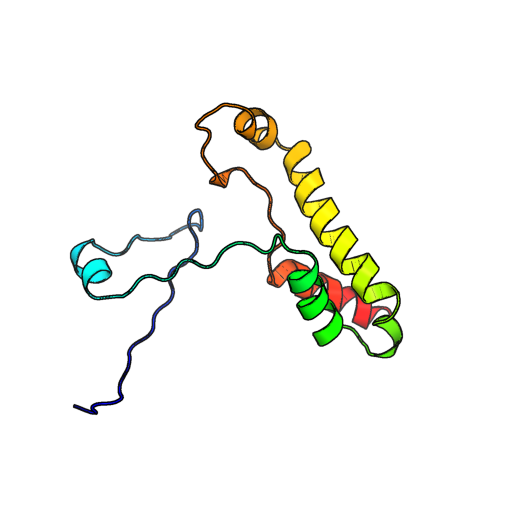.459 3.030 -15.799 1.00 95.81 109 PHE A N 1
ATOM 809 C CA . PHE A 1 109 ? 5.516 3.753 -16.503 1.00 95.81 109 PHE A CA 1
ATOM 810 C C . PHE A 1 109 ? 6.546 2.800 -17.125 1.00 95.81 109 PHE A C 1
ATOM 812 O O . PHE A 1 109 ? 6.829 2.918 -18.312 1.00 95.81 109 PHE A O 1
ATOM 819 N N . MET A 1 110 ? 7.054 1.828 -16.360 1.00 94.94 110 MET A N 1
ATOM 820 C CA . MET A 1 110 ? 8.040 0.856 -16.851 1.00 94.94 110 MET A CA 1
ATOM 821 C C . MET A 1 110 ? 7.500 0.003 -18.004 1.00 94.94 110 MET A C 1
ATOM 823 O O . MET A 1 110 ? 8.209 -0.242 -18.970 1.00 94.94 110 MET A O 1
ATOM 827 N N . ASN A 1 111 ? 6.234 -0.406 -17.935 1.00 96.06 111 ASN A N 1
ATOM 828 C CA . ASN A 1 111 ? 5.592 -1.155 -19.015 1.00 96.06 111 ASN A CA 1
ATOM 829 C C . ASN A 1 111 ? 5.323 -0.296 -20.262 1.00 96.06 111 ASN A C 1
ATOM 831 O O . ASN A 1 111 ? 5.164 -0.839 -21.344 1.00 96.06 111 ASN A O 1
ATOM 835 N N . ALA A 1 112 ? 5.206 1.028 -20.122 1.00 95.25 112 ALA A N 1
ATOM 836 C CA . ALA A 1 112 ? 4.953 1.929 -21.248 1.00 95.25 112 ALA A CA 1
ATOM 837 C C . ALA A 1 112 ? 6.223 2.293 -22.034 1.00 95.25 112 ALA A C 1
ATOM 839 O O . ALA A 1 112 ? 6.116 2.881 -23.108 1.00 95.25 112 ALA A O 1
ATOM 840 N N . VAL A 1 113 ? 7.404 2.005 -21.478 1.00 84.50 113 VAL A N 1
ATOM 841 C CA . VAL A 1 113 ? 8.708 2.240 -22.120 1.00 84.50 113 VAL A CA 1
ATOM 842 C C . VAL A 1 113 ? 9.318 0.972 -22.729 1.00 84.50 113 VAL A C 1
ATOM 844 O O . VAL A 1 113 ? 10.427 1.039 -23.257 1.00 84.50 113 VAL A O 1
ATOM 847 N N . GLU A 1 114 ? 8.610 -0.159 -22.645 1.00 67.12 114 GLU A N 1
ATOM 848 C CA . GLU A 1 114 ? 8.847 -1.357 -23.467 1.00 67.12 114 GLU A CA 1
ATOM 849 C C . GLU A 1 114 ? 8.391 -1.115 -24.914 1.00 67.12 114 GLU A C 1
ATOM 851 O O . GLU A 1 114 ? 9.160 -1.480 -25.833 1.00 67.12 114 GLU A O 1
#